Protein AF-A0AAU7JS34-F1 (afdb_monomer_lite)

Foldseek 3Di:
DDPPPPPPDDLVCLVVLLVVLVVVLCCLVVVVDDPVVQVVLLVVCVVVVLDDPPDDSHSNVSSVSSVLVSQVSCVVVVVDPDRPNDDDD

Sequence (89 aa):
MSDSTVNPVKAGDVPILLAVLGRVEGEIRGGAHDAQAVRSLGERCLAAGLVADDVPLTSEGVADVLEGIGQRLRYALGEYGQDPTQPPQ

Secondary structure (DSSP, 8-state):
-------SS-GGGHHHHHHHHHHHHHHHHTT-S-HHHHHHHHHHHHHTTSS-TTS---HHHHHHHHHHHHHHHHHHTTSSSS-TTSPP-

Radius of gyration: 14.98 Å; chains: 1; bounding box: 33×36×37 Å

Organism: NCBI:txid3149228

pLDDT: mean 84.44, std 14.62, range [38.25, 97.44]

Structure (mmCIF, N/CA/C/O backbone):
data_AF-A0AAU7JS34-F1
#
_entry.id   AF-A0AAU7JS34-F1
#
loop_
_atom_site.group_PDB
_atom_site.id
_atom_site.type_symbol
_atom_site.label_atom_id
_atom_site.label_alt_id
_atom_site.label_comp_id
_atom_site.label_asym_id
_atom_site.label_entity_id
_atom_site.label_seq_id
_atom_site.pdbx_PDB_ins_code
_atom_site.Cartn_x
_atom_site.Cartn_y
_atom_site.Cartn_z
_atom_site.occupancy
_atom_site.B_iso_or_equiv
_atom_site.auth_seq_id
_atom_site.auth_comp_id
_atom_site.auth_asym_id
_atom_site.auth_atom_id
_atom_site.pdbx_PDB_model_num
ATOM 1 N N . MET A 1 1 ? -16.814 27.495 18.052 1.00 38.25 1 MET A N 1
ATOM 2 C CA . MET A 1 1 ? -16.885 26.027 18.180 1.00 38.25 1 MET A CA 1
ATOM 3 C C . MET A 1 1 ? -16.887 25.502 16.762 1.00 38.25 1 MET A C 1
ATOM 5 O O . MET A 1 1 ? -17.872 25.711 16.073 1.00 38.25 1 MET A O 1
ATOM 9 N N . SER A 1 2 ? -15.747 25.017 16.272 1.00 41.06 2 SER A N 1
ATOM 10 C CA . SER A 1 2 ? -15.650 24.534 14.894 1.00 41.06 2 SER A CA 1
ATOM 11 C C . SER A 1 2 ? -16.405 23.216 14.799 1.00 41.06 2 SER A C 1
ATOM 13 O O . SER A 1 2 ? -16.095 22.292 15.549 1.00 41.06 2 SER A O 1
ATOM 15 N N . ASP A 1 3 ? -17.413 23.176 13.929 1.00 44.12 3 ASP A N 1
ATOM 16 C CA . ASP A 1 3 ? -18.103 21.959 13.513 1.00 44.12 3 ASP A CA 1
ATOM 17 C C . ASP A 1 3 ? -17.042 20.903 13.184 1.00 44.12 3 ASP A C 1
ATOM 19 O O . ASP A 1 3 ? -16.266 21.065 12.239 1.00 44.12 3 ASP A O 1
ATOM 23 N N . SER A 1 4 ? -16.952 19.850 14.001 1.00 51.56 4 SER A N 1
ATOM 24 C CA . SER A 1 4 ? -16.246 18.642 13.590 1.00 51.56 4 SER A CA 1
ATOM 25 C C . SER A 1 4 ? -17.058 18.074 12.444 1.00 51.56 4 SER A C 1
ATOM 27 O O . SER A 1 4 ? -18.090 17.443 12.665 1.00 51.56 4 SER A O 1
ATOM 29 N N . THR A 1 5 ? -16.621 18.342 11.218 1.00 49.50 5 THR A N 1
ATOM 30 C CA . THR A 1 5 ? -17.040 17.595 10.042 1.00 49.50 5 THR A CA 1
ATOM 31 C C . THR A 1 5 ? -16.847 16.121 10.369 1.00 49.50 5 THR A C 1
ATOM 33 O O . THR A 1 5 ? -15.723 15.627 10.441 1.00 49.50 5 THR A O 1
ATOM 36 N N . VAL A 1 6 ? -17.957 15.443 10.673 1.00 54.44 6 VAL A N 1
ATOM 37 C CA . VAL A 1 6 ? -17.987 14.008 10.945 1.00 54.44 6 VAL A CA 1
ATOM 38 C C . VAL A 1 6 ? -17.234 13.344 9.804 1.00 54.44 6 VAL A C 1
ATOM 40 O O . VAL A 1 6 ? -17.593 13.542 8.643 1.00 54.44 6 VAL A O 1
ATOM 43 N N . ASN A 1 7 ? -16.153 12.635 10.132 1.00 50.91 7 ASN A N 1
ATOM 44 C CA . ASN A 1 7 ? -15.356 11.930 9.141 1.00 50.91 7 ASN A CA 1
ATOM 45 C C . ASN A 1 7 ? -16.316 11.068 8.295 1.00 50.91 7 ASN A C 1
ATOM 47 O O . ASN A 1 7 ? -17.006 10.220 8.865 1.00 50.91 7 ASN A O 1
ATOM 51 N N . PRO A 1 8 ? -16.433 11.311 6.975 1.00 56.09 8 PRO A N 1
ATOM 52 C CA . PRO A 1 8 ? -17.427 10.635 6.145 1.00 56.09 8 PRO A CA 1
ATOM 53 C C . PRO A 1 8 ? -17.115 9.145 5.961 1.00 56.09 8 PRO A C 1
ATOM 55 O O . PRO A 1 8 ? -17.979 8.398 5.504 1.00 56.09 8 PRO A O 1
ATOM 58 N N . VAL A 1 9 ? -15.899 8.715 6.317 1.00 58.69 9 VAL A N 1
ATOM 59 C CA . VAL A 1 9 ? -15.481 7.315 6.301 1.00 58.69 9 VAL A CA 1
ATOM 60 C C . VAL A 1 9 ? -16.087 6.609 7.507 1.00 58.69 9 VAL A C 1
ATOM 62 O O . VAL A 1 9 ? -15.756 6.908 8.659 1.00 58.69 9 VAL A O 1
ATOM 65 N N . LYS A 1 10 ? -16.980 5.651 7.257 1.00 72.50 10 LYS A N 1
ATOM 66 C CA . LYS A 1 10 ? -17.525 4.813 8.324 1.00 72.50 10 LYS A CA 1
ATOM 67 C C . LYS A 1 10 ? -16.428 3.864 8.788 1.00 72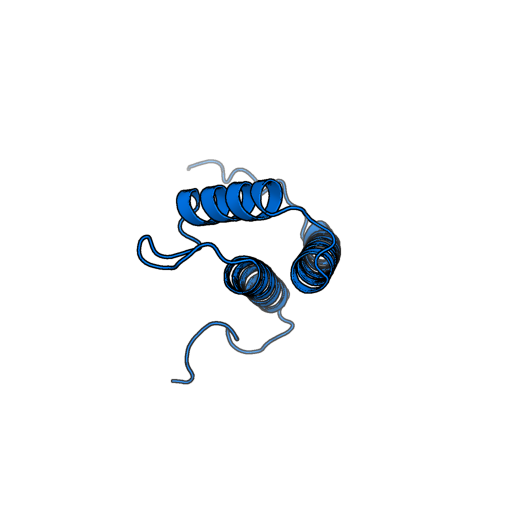.50 10 LYS A C 1
ATOM 69 O O . LYS A 1 10 ? -15.678 3.335 7.977 1.00 72.50 10 LYS A O 1
ATOM 74 N N . ALA A 1 11 ? -16.384 3.554 10.084 1.00 73.25 11 ALA A N 1
ATOM 75 C CA . ALA A 1 11 ? -15.449 2.552 10.609 1.00 73.25 11 ALA A CA 1
ATOM 76 C C . ALA A 1 11 ? -15.559 1.195 9.872 1.00 73.25 11 ALA A C 1
ATOM 78 O O . ALA A 1 11 ? -14.567 0.495 9.703 1.00 73.25 11 ALA A O 1
ATOM 79 N N . GLY A 1 12 ? -16.753 0.863 9.363 1.00 80.88 12 GLY A N 1
ATOM 80 C CA . GLY A 1 12 ? -16.997 -0.325 8.538 1.00 80.88 12 GLY A CA 1
ATOM 81 C C . GLY A 1 12 ? -16.397 -0.292 7.124 1.00 80.88 12 GLY A C 1
ATOM 82 O O . GLY A 1 12 ? -16.340 -1.339 6.487 1.00 80.88 12 GLY A O 1
ATOM 83 N N . ASP A 1 13 ? -15.922 0.856 6.637 1.00 85.62 13 ASP A N 1
ATOM 84 C CA . ASP A 1 13 ? -15.250 0.964 5.335 1.00 85.62 13 ASP A CA 1
ATOM 85 C C . ASP A 1 13 ? -13.780 0.519 5.426 1.00 85.62 13 ASP A C 1
ATOM 87 O O . ASP A 1 13 ? -13.183 0.118 4.427 1.00 85.62 13 ASP A O 1
ATOM 91 N N . VAL A 1 14 ? -13.187 0.532 6.627 1.00 87.88 14 VAL A N 1
ATOM 92 C CA . VAL A 1 14 ? -11.768 0.201 6.834 1.00 87.88 14 VAL A CA 1
ATOM 93 C C . VAL A 1 14 ? -11.434 -1.247 6.442 1.00 87.88 14 VAL A C 1
ATOM 95 O O . VAL A 1 14 ? -10.465 -1.429 5.708 1.00 87.88 14 VAL A O 1
ATOM 98 N N . PRO A 1 15 ? -12.220 -2.283 6.807 1.00 89.62 15 PRO A N 1
ATOM 99 C CA . PRO A 1 15 ? -11.976 -3.647 6.330 1.00 89.62 15 PRO A CA 1
ATOM 100 C C . PRO A 1 15 ? -12.026 -3.784 4.802 1.00 89.62 15 PRO A C 1
ATOM 102 O O . PRO A 1 15 ? -11.255 -4.547 4.221 1.00 89.62 15 PRO A O 1
ATOM 105 N N . ILE A 1 16 ? -12.903 -3.025 4.136 1.00 92.06 16 ILE A N 1
ATOM 106 C CA . ILE A 1 16 ? -12.996 -3.015 2.669 1.00 92.06 16 ILE A CA 1
ATOM 107 C C . ILE A 1 16 ? -11.732 -2.384 2.082 1.00 92.06 16 ILE A C 1
ATOM 109 O O . ILE A 1 16 ? -11.134 -2.947 1.167 1.00 92.06 16 ILE A O 1
ATOM 113 N N . LEU A 1 17 ? -11.288 -1.253 2.635 1.00 91.19 17 LEU A N 1
ATOM 114 C CA . LEU A 1 17 ? -10.044 -0.604 2.225 1.00 91.19 17 LEU A CA 1
ATOM 115 C C . LEU A 1 17 ? -8.831 -1.517 2.433 1.00 91.19 17 LEU A C 1
ATOM 117 O O . LEU A 1 17 ? -7.992 -1.603 1.542 1.00 91.19 17 LEU A O 1
ATOM 121 N N . LEU A 1 18 ? -8.764 -2.255 3.544 1.00 93.06 18 LEU A N 1
ATOM 122 C CA . LEU A 1 18 ? -7.720 -3.255 3.789 1.00 93.06 18 LEU A CA 1
ATOM 123 C C . LEU A 1 18 ? -7.704 -4.353 2.718 1.00 93.06 18 LEU A C 1
ATOM 125 O O . LEU A 1 18 ? -6.636 -4.710 2.224 1.00 93.06 18 LEU A O 1
ATOM 129 N N . ALA A 1 19 ? -8.875 -4.863 2.326 1.00 94.94 19 ALA A N 1
ATOM 130 C CA . ALA A 1 19 ? -8.981 -5.867 1.269 1.00 94.94 19 ALA A CA 1
ATOM 131 C C . ALA A 1 19 ? -8.558 -5.316 -0.104 1.00 94.94 19 ALA A C 1
ATOM 133 O O . ALA A 1 19 ? -7.860 -5.998 -0.856 1.00 94.94 19 ALA A O 1
ATOM 134 N N . VAL A 1 20 ? -8.946 -4.075 -0.424 1.00 95.50 20 VAL A N 1
ATOM 135 C CA . VAL A 1 20 ? -8.542 -3.396 -1.666 1.00 95.50 20 VAL A CA 1
ATOM 136 C C . VAL A 1 20 ? -7.030 -3.177 -1.695 1.00 95.50 20 VAL A C 1
ATOM 138 O O . VAL A 1 20 ? -6.395 -3.526 -2.687 1.00 95.50 20 VAL A O 1
ATOM 141 N N . LEU A 1 21 ? -6.449 -2.660 -0.610 1.00 95.00 21 LEU A N 1
ATOM 142 C CA . LEU A 1 21 ? -5.006 -2.437 -0.494 1.00 95.00 21 LEU A CA 1
ATOM 143 C C . LEU A 1 21 ? -4.229 -3.740 -0.676 1.00 95.00 21 LEU A C 1
ATOM 145 O O . LEU A 1 21 ? -3.357 -3.793 -1.535 1.00 95.00 21 LEU A O 1
ATOM 149 N N . GLY A 1 22 ? -4.598 -4.802 0.049 1.00 95.31 22 GLY A N 1
ATOM 150 C CA . GLY A 1 22 ? -3.918 -6.095 -0.059 1.00 95.31 22 GLY A CA 1
ATOM 151 C C . GLY A 1 22 ? -4.029 -6.718 -1.453 1.00 95.31 22 GLY A C 1
ATOM 152 O O . GLY A 1 22 ? -3.086 -7.345 -1.934 1.00 95.31 22 GLY A O 1
ATOM 153 N N . ARG A 1 23 ? -5.155 -6.514 -2.153 1.00 9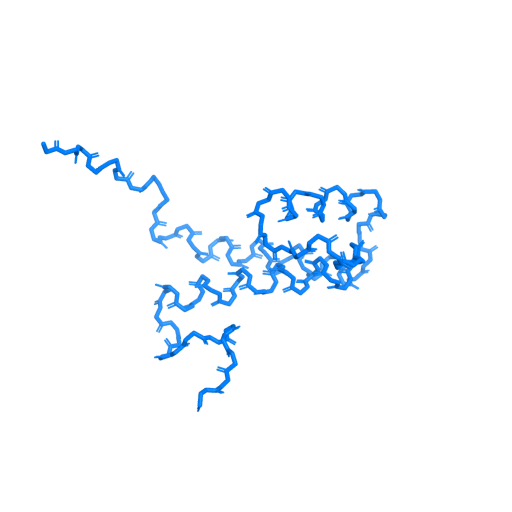7.00 23 ARG A N 1
ATOM 154 C CA . ARG A 1 23 ? -5.284 -6.969 -3.541 1.00 97.00 23 ARG A CA 1
ATOM 155 C C . ARG A 1 23 ? -4.361 -6.199 -4.484 1.00 97.00 23 ARG A C 1
ATOM 157 O O . ARG A 1 23 ? -3.665 -6.833 -5.271 1.00 97.00 23 ARG A O 1
ATOM 164 N N . VAL A 1 24 ? -4.359 -4.868 -4.418 1.00 95.50 24 VAL A N 1
ATOM 165 C CA . VAL A 1 24 ? -3.517 -4.034 -5.291 1.00 95.50 24 VAL A CA 1
ATOM 166 C C . VAL A 1 24 ? -2.036 -4.280 -5.003 1.00 95.50 24 VAL A C 1
ATOM 168 O O . VAL A 1 24 ? -1.253 -4.422 -5.935 1.00 95.50 24 VAL A O 1
ATOM 171 N N . GLU A 1 25 ? -1.659 -4.413 -3.731 1.00 96.38 25 GLU A N 1
ATOM 172 C CA . GLU A 1 25 ? -0.310 -4.806 -3.320 1.00 96.38 25 GLU A CA 1
ATOM 173 C C . GLU A 1 25 ? 0.100 -6.139 -3.968 1.00 96.38 25 GLU A C 1
ATOM 175 O O . GLU A 1 25 ? 1.130 -6.210 -4.642 1.00 96.38 25 GLU A O 1
ATOM 180 N N . GLY A 1 26 ? -0.733 -7.178 -3.839 1.00 94.75 26 GLY A N 1
ATOM 181 C CA . GLY A 1 26 ? -0.470 -8.486 -4.439 1.00 94.75 26 GLY A CA 1
ATOM 182 C C . GLY A 1 26 ? -0.373 -8.443 -5.967 1.00 94.75 26 GLY A C 1
ATOM 183 O O . GLY A 1 26 ? 0.479 -9.110 -6.551 1.00 94.75 26 GLY A O 1
ATOM 184 N N . GLU A 1 27 ? -1.200 -7.632 -6.626 1.00 97.44 27 GLU A N 1
ATOM 185 C CA . GLU A 1 27 ? -1.137 -7.415 -8.074 1.00 97.44 27 GLU A CA 1
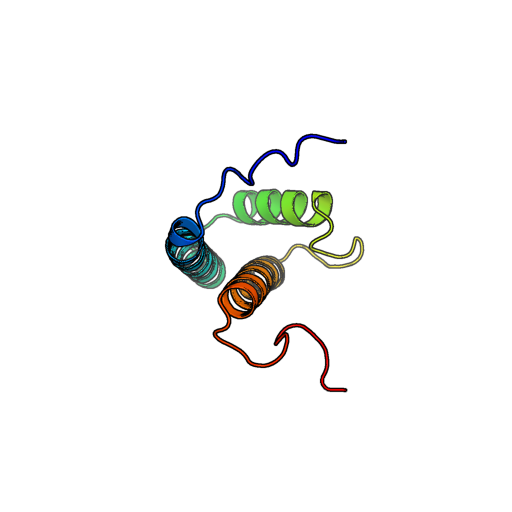ATOM 186 C C . GLU A 1 27 ? 0.159 -6.707 -8.503 1.00 97.44 27 GLU A C 1
ATOM 188 O O . GLU A 1 27 ? 0.760 -7.099 -9.503 1.00 97.44 27 GLU A O 1
ATOM 193 N N . ILE A 1 28 ? 0.621 -5.701 -7.753 1.00 95.81 28 ILE A N 1
ATOM 194 C CA . ILE A 1 28 ? 1.883 -4.996 -8.028 1.00 95.81 28 ILE A CA 1
ATOM 195 C C . ILE A 1 28 ? 3.073 -5.938 -7.835 1.00 95.81 28 ILE A C 1
ATOM 197 O O . ILE A 1 28 ? 3.905 -6.054 -8.737 1.00 95.81 28 ILE A O 1
ATOM 201 N N . ARG A 1 29 ? 3.133 -6.660 -6.705 1.00 95.12 29 ARG A N 1
ATOM 202 C CA . ARG A 1 29 ? 4.187 -7.658 -6.447 1.00 95.12 29 ARG A CA 1
ATOM 203 C C . ARG A 1 29 ? 4.169 -8.781 -7.492 1.00 95.12 29 ARG A C 1
ATOM 205 O O . ARG A 1 29 ? 5.220 -9.273 -7.888 1.00 95.12 29 ARG A O 1
ATOM 212 N N . GLY A 1 30 ? 2.982 -9.160 -7.965 1.00 95.44 30 GLY A N 1
ATOM 213 C CA . GLY A 1 30 ? 2.780 -10.170 -9.006 1.00 95.44 30 GLY A CA 1
ATOM 214 C C . GLY A 1 30 ? 3.020 -9.687 -10.441 1.00 95.44 30 GLY A C 1
ATOM 215 O O . GLY A 1 30 ? 2.906 -10.492 -11.363 1.00 95.44 30 GLY A O 1
ATOM 216 N N . GLY A 1 31 ? 3.328 -8.402 -10.654 1.00 95.00 31 GLY A N 1
ATOM 217 C CA . GLY A 1 31 ? 3.582 -7.843 -11.985 1.00 95.00 31 GLY A CA 1
ATOM 218 C C . GLY A 1 31 ? 2.340 -7.729 -12.876 1.00 95.00 31 GLY A C 1
ATOM 219 O O . GLY A 1 31 ? 2.465 -7.702 -14.097 1.00 95.00 31 GLY A O 1
ATOM 220 N N . ALA A 1 32 ? 1.139 -7.678 -12.291 1.00 95.44 32 ALA A N 1
ATOM 221 C CA . ALA A 1 32 ? -0.115 -7.539 -13.036 1.00 95.44 32 ALA A CA 1
ATOM 222 C C . ALA A 1 32 ? -0.344 -6.114 -13.577 1.00 95.44 32 ALA A C 1
ATOM 224 O O . ALA A 1 32 ? -1.196 -5.915 -14.443 1.00 95.44 32 ALA A O 1
ATOM 225 N N . HIS A 1 33 ? 0.414 -5.137 -13.074 1.00 92.12 33 HIS A N 1
ATOM 226 C CA . HIS A 1 33 ? 0.373 -3.739 -13.496 1.00 92.12 33 HIS A CA 1
ATOM 227 C C . HIS A 1 33 ? 1.608 -3.386 -14.320 1.00 92.12 33 HIS A C 1
ATOM 229 O O . HIS A 1 33 ? 2.717 -3.832 -14.022 1.00 92.12 33 HIS A O 1
ATOM 235 N N . ASP A 1 34 ? 1.424 -2.553 -15.342 1.00 93.69 34 ASP A N 1
ATOM 236 C CA . ASP A 1 34 ? 2.546 -2.029 -16.114 1.00 93.69 34 ASP A CA 1
ATOM 237 C C . ASP A 1 34 ? 3.366 -0.996 -15.314 1.00 93.69 34 ASP A C 1
ATOM 239 O O . ASP A 1 34 ? 2.930 -0.437 -14.301 1.00 93.69 34 ASP A O 1
ATOM 243 N N . ALA A 1 35 ? 4.587 -0.728 -15.783 1.00 91.88 35 ALA A N 1
ATOM 244 C CA . ALA A 1 35 ? 5.510 0.178 -15.104 1.00 91.88 35 ALA A CA 1
ATOM 245 C C . ALA A 1 35 ? 4.987 1.625 -15.009 1.00 91.88 35 ALA A C 1
ATOM 247 O O . ALA A 1 35 ? 5.331 2.341 -14.068 1.00 91.88 35 ALA A O 1
ATOM 248 N N . GLN A 1 36 ? 4.156 2.070 -15.957 1.00 94.00 36 GLN A N 1
ATOM 249 C CA . GLN A 1 36 ? 3.593 3.419 -15.944 1.00 94.00 36 GLN A CA 1
ATOM 250 C C . GLN A 1 36 ? 2.518 3.554 -14.860 1.00 94.00 36 GLN A C 1
ATOM 252 O O . GLN A 1 36 ? 2.493 4.564 -14.153 1.00 94.00 36 GLN A O 1
ATOM 257 N N . ALA A 1 37 ? 1.664 2.545 -14.697 1.00 94.06 37 ALA A N 1
ATOM 258 C CA . ALA A 1 37 ? 0.653 2.488 -13.649 1.00 94.06 37 ALA A CA 1
ATOM 259 C C . ALA A 1 37 ? 1.299 2.495 -12.255 1.00 94.06 37 ALA A C 1
ATOM 261 O O . ALA A 1 37 ? 0.927 3.313 -11.410 1.00 94.06 37 ALA A O 1
ATOM 262 N N . VAL A 1 38 ? 2.324 1.661 -12.045 1.00 95.06 38 VAL A N 1
ATOM 263 C CA . VAL A 1 38 ? 3.088 1.619 -10.787 1.00 95.06 38 VAL A CA 1
ATOM 264 C C . VAL A 1 38 ? 3.750 2.967 -10.500 1.00 95.06 38 VAL A C 1
ATOM 266 O O . VAL A 1 38 ? 3.614 3.497 -9.397 1.00 95.06 38 VAL A O 1
ATOM 269 N N . ARG A 1 39 ? 4.408 3.571 -11.499 1.00 93.75 39 ARG A N 1
ATOM 270 C CA . ARG A 1 39 ? 5.040 4.889 -11.348 1.00 93.75 39 ARG A CA 1
ATOM 271 C C . ARG A 1 39 ? 4.023 5.973 -10.999 1.00 93.75 39 ARG A C 1
ATOM 273 O O . ARG A 1 39 ? 4.271 6.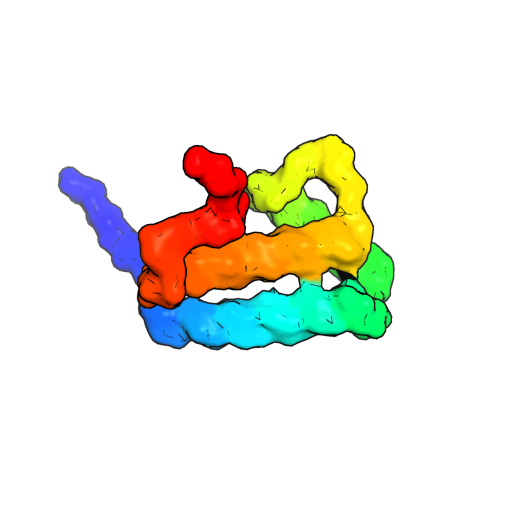755 -10.088 1.00 93.75 39 ARG A O 1
ATOM 280 N N . SER A 1 40 ? 2.871 6.000 -11.672 1.00 95.12 40 SER A N 1
ATOM 281 C CA . SER A 1 40 ? 1.816 6.980 -11.393 1.00 95.12 40 SER A CA 1
ATOM 282 C C . SER A 1 40 ? 1.253 6.842 -9.977 1.00 95.12 40 SER A C 1
ATOM 284 O O . SER A 1 40 ? 0.977 7.849 -9.323 1.00 95.12 40 SER A O 1
ATOM 286 N N . LEU A 1 41 ? 1.104 5.612 -9.476 1.00 94.50 41 LEU A N 1
ATOM 287 C CA . LEU A 1 41 ? 0.716 5.379 -8.087 1.00 94.50 41 LEU A CA 1
ATOM 288 C C . LEU A 1 41 ? 1.805 5.855 -7.116 1.00 94.50 41 LEU A C 1
ATOM 290 O O . LEU A 1 41 ? 1.492 6.576 -6.171 1.00 94.50 41 LEU A O 1
ATOM 294 N N . GLY A 1 42 ? 3.072 5.534 -7.388 1.00 94.31 42 GLY A N 1
ATOM 295 C CA . GLY A 1 42 ? 4.209 5.999 -6.594 1.00 94.31 42 GLY A CA 1
ATOM 296 C C . GLY A 1 42 ? 4.295 7.526 -6.501 1.00 94.31 42 GLY A C 1
ATOM 297 O O . GLY A 1 42 ? 4.457 8.065 -5.411 1.00 94.31 42 GLY A O 1
ATOM 298 N N . GLU A 1 43 ? 4.088 8.239 -7.611 1.00 94.81 43 GLU A N 1
ATOM 299 C CA . GLU A 1 43 ? 4.063 9.710 -7.640 1.00 94.81 43 GLU A CA 1
ATOM 300 C C . GLU A 1 43 ? 2.928 10.286 -6.776 1.00 94.81 43 GLU A C 1
ATOM 302 O O . GLU A 1 43 ? 3.097 11.317 -6.125 1.00 94.81 43 GLU A O 1
ATOM 307 N N . ARG A 1 44 ? 1.774 9.610 -6.712 1.00 94.56 44 ARG A N 1
ATOM 308 C CA . ARG A 1 44 ? 0.671 10.007 -5.821 1.00 94.56 44 ARG A CA 1
ATOM 309 C C . ARG A 1 44 ? 0.994 9.739 -4.356 1.00 94.56 44 ARG A C 1
ATOM 311 O O . ARG A 1 44 ? 0.671 10.571 -3.513 1.00 94.56 44 ARG A O 1
ATOM 318 N N . CYS A 1 45 ? 1.624 8.606 -4.049 1.00 92.56 45 CYS A N 1
ATOM 319 C CA . CYS A 1 45 ? 2.102 8.307 -2.700 1.00 92.56 45 CYS A CA 1
ATOM 320 C C . CYS A 1 45 ? 3.129 9.349 -2.236 1.00 92.56 45 CYS A C 1
ATOM 322 O O . CYS A 1 45 ? 3.044 9.821 -1.103 1.00 92.56 45 CYS A O 1
ATOM 324 N N . LEU A 1 46 ? 4.029 9.765 -3.129 1.00 92.81 46 LEU A N 1
ATOM 325 C CA . LEU A 1 46 ? 4.990 10.834 -2.884 1.00 92.81 46 LEU A CA 1
ATOM 326 C C . LEU A 1 46 ? 4.299 12.176 -2.613 1.00 92.81 46 LEU A C 1
ATOM 328 O O . LEU A 1 46 ? 4.538 12.800 -1.585 1.00 92.81 46 LEU A O 1
ATOM 332 N N . ALA A 1 47 ? 3.369 12.586 -3.480 1.00 92.31 47 ALA A N 1
ATOM 333 C CA . ALA A 1 47 ? 2.607 13.825 -3.306 1.00 92.31 47 ALA A CA 1
ATOM 334 C C . ALA A 1 47 ? 1.779 13.854 -2.005 1.00 92.31 47 ALA A C 1
ATOM 336 O O . ALA A 1 47 ? 1.489 14.925 -1.477 1.00 92.31 47 ALA A O 1
ATOM 337 N N . ALA A 1 48 ? 1.402 12.683 -1.485 1.00 89.75 48 ALA A N 1
ATOM 338 C CA . ALA A 1 48 ? 0.712 12.528 -0.209 1.00 89.75 48 ALA A CA 1
ATOM 339 C C . ALA A 1 48 ? 1.659 12.458 1.009 1.00 89.75 48 ALA A C 1
ATOM 341 O O . ALA A 1 48 ? 1.178 12.307 2.131 1.00 89.75 48 ALA A O 1
ATOM 342 N N . GLY A 1 49 ? 2.980 12.539 0.812 1.00 89.06 49 GLY A N 1
ATOM 343 C CA . GLY A 1 49 ? 3.981 12.439 1.879 1.00 89.06 49 GLY A CA 1
ATOM 344 C C . GLY A 1 49 ? 4.104 11.039 2.488 1.00 89.06 49 GLY A C 1
ATOM 345 O O . GLY A 1 49 ? 4.539 10.901 3.628 1.00 89.06 49 GLY A O 1
ATOM 346 N N . LEU A 1 50 ? 3.684 9.998 1.761 1.00 87.69 50 LEU A N 1
ATOM 347 C CA . LEU A 1 50 ? 3.764 8.599 2.207 1.00 87.69 50 LEU A CA 1
ATOM 348 C C . LEU A 1 50 ? 5.102 7.938 1.852 1.00 87.69 50 LEU A C 1
ATOM 350 O O . LEU A 1 50 ? 5.390 6.843 2.328 1.00 87.69 50 LEU A O 1
ATOM 354 N N . VAL A 1 51 ? 5.888 8.596 1.003 1.00 84.94 51 VAL A N 1
ATOM 355 C CA . VAL A 1 51 ? 7.213 8.188 0.530 1.00 84.94 51 VAL A CA 1
ATOM 356 C C . VAL A 1 51 ? 8.124 9.404 0.655 1.00 84.94 51 VAL A C 1
ATOM 358 O O . VAL A 1 51 ? 7.655 10.524 0.460 1.00 84.94 51 VAL A O 1
ATOM 361 N N . ALA A 1 52 ? 9.395 9.205 0.999 1.00 82.06 52 ALA A N 1
ATOM 362 C CA . ALA A 1 52 ? 10.371 10.291 1.001 1.00 82.06 52 ALA A CA 1
ATOM 363 C C . ALA A 1 52 ? 10.835 10.619 -0.432 1.00 82.06 52 ALA A C 1
ATOM 365 O O . ALA A 1 52 ? 10.901 9.735 -1.285 1.00 82.06 52 ALA A O 1
ATOM 366 N N . ASP A 1 53 ? 11.171 11.887 -0.687 1.00 81.81 53 ASP A N 1
ATOM 367 C CA . ASP A 1 53 ? 11.556 12.400 -2.016 1.00 81.81 53 ASP A CA 1
ATOM 368 C C . ASP A 1 53 ? 12.788 11.715 -2.630 1.00 81.81 53 ASP A C 1
ATOM 370 O O . ASP A 1 53 ? 12.993 11.775 -3.842 1.00 81.81 53 ASP A O 1
ATOM 374 N N . ASP A 1 54 ? 13.610 11.059 -1.813 1.00 82.62 54 ASP A N 1
ATOM 375 C CA . ASP A 1 54 ? 14.827 10.362 -2.220 1.00 82.62 54 ASP A CA 1
ATOM 376 C C . ASP A 1 54 ? 14.630 8.860 -2.481 1.00 82.62 54 ASP A C 1
ATOM 378 O O . ASP A 1 54 ? 15.555 8.194 -2.954 1.00 82.62 54 ASP A O 1
ATOM 382 N N . VAL A 1 55 ? 13.437 8.317 -2.219 1.00 79.31 55 VAL A N 1
ATOM 383 C CA . VAL A 1 55 ? 13.155 6.889 -2.394 1.00 79.31 55 VAL A CA 1
ATOM 384 C C . VAL A 1 55 ? 12.774 6.595 -3.851 1.00 79.31 55 VAL A C 1
ATOM 386 O O . VAL A 1 55 ? 11.808 7.160 -4.373 1.00 79.31 55 VAL A O 1
ATOM 389 N N . PRO A 1 56 ? 13.479 5.671 -4.534 1.00 83.19 56 PRO A N 1
ATOM 390 C CA . PRO A 1 56 ? 13.111 5.251 -5.881 1.00 83.19 56 PRO A CA 1
ATOM 391 C C . PRO A 1 56 ? 11.709 4.624 -5.932 1.00 83.19 56 PRO A C 1
ATOM 393 O O . PRO A 1 56 ? 11.395 3.709 -5.173 1.00 83.19 56 PRO A O 1
ATOM 396 N N . LEU A 1 57 ? 10.885 5.060 -6.889 1.00 88.00 57 LEU A N 1
ATOM 397 C CA . LEU A 1 57 ? 9.529 4.537 -7.106 1.00 88.00 57 LEU A CA 1
ATOM 398 C C . LEU A 1 57 ? 9.553 3.201 -7.871 1.00 88.00 57 LEU A C 1
ATOM 400 O O . LEU A 1 57 ? 9.220 3.136 -9.056 1.00 88.00 57 LEU A O 1
ATOM 404 N N . THR A 1 58 ? 9.987 2.136 -7.199 1.00 92.06 58 THR A N 1
ATOM 405 C CA . THR A 1 58 ? 9.969 0.759 -7.720 1.00 92.06 58 THR A CA 1
ATOM 406 C C . THR A 1 58 ? 8.650 0.059 -7.389 1.00 92.06 58 THR A C 1
ATOM 408 O O . THR A 1 58 ? 7.939 0.466 -6.474 1.00 92.06 58 THR A O 1
ATOM 411 N N . SER A 1 59 ? 8.318 -1.028 -8.097 1.00 93.00 59 SER A N 1
ATOM 412 C CA . SER A 1 59 ? 7.139 -1.848 -7.763 1.00 93.00 59 SER A CA 1
ATOM 413 C C . SER A 1 59 ? 7.173 -2.362 -6.326 1.00 93.00 59 SER A C 1
ATOM 415 O O . SER A 1 59 ? 6.149 -2.354 -5.654 1.00 93.00 59 SER A O 1
ATOM 417 N N . GLU A 1 60 ? 8.350 -2.768 -5.848 1.00 92.69 60 GLU A N 1
ATOM 418 C CA . GLU A 1 60 ? 8.549 -3.221 -4.470 1.00 92.69 60 GLU A CA 1
ATOM 419 C C . GLU A 1 60 ? 8.322 -2.080 -3.473 1.00 92.69 60 GLU A C 1
ATOM 421 O O . GLU A 1 60 ? 7.486 -2.214 -2.588 1.00 92.69 60 GLU A O 1
ATOM 426 N N . GLY A 1 61 ? 8.938 -0.914 -3.695 1.00 91.88 61 GLY A N 1
ATOM 427 C CA . GLY A 1 61 ? 8.753 0.240 -2.815 1.00 91.88 61 GLY A CA 1
ATOM 428 C C . GLY A 1 61 ? 7.305 0.738 -2.779 1.00 91.88 61 GLY A C 1
ATOM 429 O O . GLY A 1 61 ? 6.791 1.076 -1.717 1.00 91.88 61 GLY A O 1
ATOM 430 N N . VAL A 1 62 ? 6.603 0.740 -3.918 1.00 93.69 62 VAL A N 1
ATOM 431 C CA . VAL A 1 62 ? 5.175 1.095 -3.956 1.00 93.69 62 VAL A CA 1
ATOM 432 C C . VAL A 1 62 ? 4.331 0.054 -3.215 1.00 93.69 62 VAL A C 1
ATOM 434 O O . VAL A 1 62 ? 3.421 0.438 -2.482 1.00 93.69 62 VAL A O 1
ATOM 437 N N . ALA A 1 63 ? 4.625 -1.242 -3.356 1.00 94.69 63 ALA A N 1
ATOM 438 C CA . ALA A 1 63 ? 3.928 -2.292 -2.615 1.00 94.69 63 ALA A CA 1
ATOM 439 C C . ALA A 1 63 ? 4.129 -2.152 -1.095 1.00 94.69 63 ALA A C 1
ATOM 441 O O . ALA A 1 63 ? 3.150 -2.197 -0.352 1.00 94.69 63 ALA A O 1
ATOM 442 N N . ASP A 1 64 ? 5.353 -1.883 -0.640 1.00 92.94 64 ASP A N 1
ATOM 443 C CA . ASP A 1 64 ? 5.663 -1.698 0.783 1.00 92.94 64 ASP A CA 1
ATOM 444 C C . ASP A 1 64 ? 4.927 -0.487 1.383 1.00 92.94 64 ASP A C 1
ATOM 446 O O . ASP A 1 64 ? 4.486 -0.503 2.534 1.00 92.94 64 ASP A O 1
ATOM 450 N N . VAL A 1 65 ? 4.711 0.565 0.589 1.00 93.12 65 VAL A N 1
ATOM 451 C CA . VAL A 1 65 ? 3.900 1.717 1.006 1.00 93.12 65 VAL A CA 1
ATOM 452 C C . VAL A 1 65 ? 2.441 1.321 1.210 1.00 93.12 65 VAL A C 1
ATOM 454 O O . VAL A 1 65 ? 1.837 1.727 2.207 1.00 93.12 65 VAL A O 1
ATOM 457 N N . LEU A 1 66 ? 1.864 0.532 0.296 1.00 94.00 66 LEU A N 1
ATOM 458 C CA . LEU A 1 66 ? 0.489 0.039 0.433 1.00 94.00 66 LEU A CA 1
ATOM 459 C C . LEU A 1 66 ? 0.340 -0.863 1.658 1.00 94.00 66 LEU A C 1
ATOM 461 O O . LEU A 1 66 ? -0.618 -0.700 2.420 1.00 94.00 66 LEU A O 1
ATOM 465 N N . GLU A 1 67 ? 1.312 -1.747 1.884 1.00 94.00 67 GLU A N 1
ATOM 466 C CA . GLU A 1 67 ? 1.382 -2.579 3.081 1.00 94.00 67 GLU A CA 1
ATOM 467 C C . GLU A 1 67 ? 1.415 -1.706 4.343 1.00 94.00 6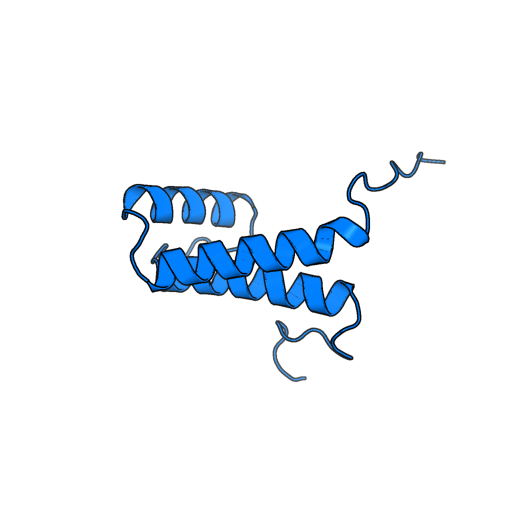7 GLU A C 1
ATOM 469 O O . GLU A 1 67 ? 0.592 -1.883 5.243 1.00 94.00 67 GLU A O 1
ATOM 474 N N . GLY A 1 68 ? 2.284 -0.691 4.386 1.00 92.19 68 GLY A N 1
ATOM 475 C CA . GLY A 1 68 ? 2.387 0.240 5.510 1.00 92.19 68 GLY A CA 1
ATOM 476 C C . GLY A 1 68 ? 1.089 1.007 5.794 1.00 92.19 68 GLY A C 1
ATOM 477 O O . GLY A 1 68 ? 0.728 1.208 6.957 1.00 92.19 68 GLY A O 1
ATOM 478 N N . ILE A 1 69 ? 0.337 1.404 4.760 1.00 91.88 69 ILE A N 1
ATOM 479 C CA . ILE A 1 69 ? -1.009 1.979 4.936 1.00 91.88 69 ILE A CA 1
ATOM 480 C C . ILE A 1 69 ? -1.941 0.944 5.574 1.00 91.88 69 ILE A C 1
ATOM 482 O O . ILE A 1 69 ? -2.642 1.267 6.536 1.00 91.88 69 ILE A O 1
ATOM 486 N N . GLY A 1 70 ? -1.935 -0.293 5.073 1.00 92.31 70 GLY A N 1
ATOM 487 C CA . GLY A 1 70 ? -2.743 -1.379 5.620 1.00 92.31 70 GLY A CA 1
ATOM 488 C C . GLY A 1 70 ? -2.447 -1.642 7.097 1.00 92.31 70 GLY A C 1
ATOM 489 O O . GLY A 1 70 ? -3.366 -1.752 7.907 1.00 92.31 70 GLY A O 1
ATOM 490 N N . GLN A 1 71 ? -1.173 -1.647 7.479 1.00 90.50 71 GLN A N 1
ATOM 491 C CA . GLN A 1 71 ? -0.749 -1.828 8.865 1.00 90.50 71 GLN A CA 1
ATOM 492 C C . GLN A 1 71 ? -1.257 -0.708 9.790 1.00 90.50 71 GLN A C 1
ATOM 494 O O . GLN A 1 71 ? -1.809 -0.989 10.856 1.00 90.50 71 GLN A O 1
ATOM 499 N N . ARG A 1 72 ? -1.177 0.561 9.360 1.00 88.94 72 ARG A N 1
ATOM 500 C CA . ARG A 1 72 ? -1.732 1.696 10.126 1.00 88.94 72 ARG A CA 1
ATOM 501 C C . ARG A 1 72 ? -3.251 1.623 10.273 1.00 88.94 72 ARG A C 1
ATOM 503 O O . ARG A 1 72 ? -3.780 1.974 11.325 1.00 88.94 72 ARG A O 1
ATOM 510 N N . LEU A 1 73 ? -3.960 1.152 9.247 1.00 89.94 73 LEU A N 1
ATOM 511 C CA . LEU A 1 73 ? -5.413 0.965 9.305 1.00 89.94 73 LEU A CA 1
ATOM 512 C C . LEU A 1 73 ? -5.811 -0.155 10.278 1.00 89.94 73 LEU A C 1
ATOM 514 O O . LEU A 1 73 ? -6.733 0.035 11.067 1.00 89.94 73 LEU A O 1
ATOM 518 N N . ARG A 1 74 ? -5.096 -1.287 10.282 1.00 89.00 74 ARG A N 1
ATOM 519 C CA . ARG A 1 74 ? -5.299 -2.369 11.264 1.00 89.00 74 ARG A CA 1
ATOM 520 C C . ARG A 1 74 ? -5.010 -1.913 12.694 1.00 89.00 74 ARG A C 1
ATOM 522 O O . ARG A 1 74 ? -5.786 -2.207 13.601 1.00 89.00 74 ARG A O 1
ATOM 529 N N . TYR A 1 75 ? -3.949 -1.127 12.894 1.00 85.06 75 TYR A N 1
ATOM 530 C CA . TYR A 1 75 ? -3.678 -0.497 14.188 1.00 85.06 75 TYR A CA 1
ATOM 531 C C . TYR A 1 75 ? -4.818 0.439 14.617 1.00 85.06 75 TYR A C 1
ATOM 533 O O . TYR A 1 75 ? -5.285 0.350 15.749 1.00 85.06 75 TYR A O 1
ATOM 541 N N . ALA A 1 76 ? -5.341 1.271 13.709 1.00 84.12 76 ALA A N 1
ATOM 542 C CA . ALA A 1 76 ? -6.480 2.147 13.993 1.00 84.12 76 ALA A CA 1
ATOM 543 C C . ALA A 1 76 ? -7.774 1.381 14.342 1.00 84.12 76 ALA A C 1
ATOM 545 O O . ALA A 1 76 ? -8.622 1.910 15.060 1.00 84.12 76 ALA A O 1
ATOM 546 N N . LEU A 1 77 ? -7.919 0.138 13.870 1.00 85.19 77 LEU A N 1
ATOM 547 C CA . LEU A 1 77 ? -8.998 -0.777 14.265 1.00 85.19 77 LEU A CA 1
ATOM 548 C C . LEU A 1 77 ? -8.757 -1.474 15.614 1.00 85.19 77 LEU A C 1
ATOM 550 O O . LEU A 1 77 ? -9.657 -2.144 16.118 1.00 85.19 77 LEU A O 1
ATOM 554 N N . GLY A 1 78 ? -7.573 -1.315 16.210 1.00 84.12 78 GLY A N 1
ATOM 555 C CA . GLY A 1 78 ? -7.199 -1.952 17.470 1.00 84.12 78 GLY A CA 1
ATOM 556 C C . GLY A 1 78 ? -6.745 -3.406 17.327 1.00 84.12 78 GLY A C 1
ATOM 557 O O . GLY A 1 78 ? -6.713 -4.121 18.325 1.00 84.12 78 GLY A O 1
ATOM 558 N N . GLU A 1 79 ? -6.385 -3.859 16.118 1.00 84.81 79 GLU A N 1
ATOM 559 C CA . GLU A 1 79 ? -5.841 -5.214 15.915 1.00 84.81 79 GLU A CA 1
ATOM 560 C C . GLU A 1 79 ? -4.467 -5.398 16.582 1.00 84.81 79 GLU A C 1
ATOM 562 O O . GLU A 1 79 ? -4.090 -6.516 16.937 1.00 84.81 79 GLU A O 1
ATOM 567 N N . TYR A 1 80 ? -3.732 -4.301 16.788 1.00 82.94 80 TYR A N 1
ATOM 568 C CA . TYR A 1 80 ? -2.419 -4.289 17.428 1.00 82.94 80 TYR A CA 1
ATOM 569 C C . TYR A 1 80 ? -2.424 -3.407 18.679 1.00 82.94 80 TYR A C 1
ATOM 571 O O . TYR A 1 80 ? -3.040 -2.344 18.702 1.00 82.94 80 TYR A O 1
ATOM 579 N N . GLY A 1 81 ? -1.690 -3.828 19.714 1.00 77.56 81 GLY A N 1
ATOM 580 C CA . GLY A 1 81 ? -1.508 -3.038 20.940 1.00 77.56 81 GLY A CA 1
ATOM 581 C C . GLY A 1 81 ? -0.523 -1.869 20.797 1.00 77.56 81 GLY A C 1
ATOM 582 O O . GLY A 1 81 ? -0.458 -1.021 21.683 1.00 77.56 81 GLY A O 1
ATOM 583 N N . GLN A 1 82 ? 0.248 -1.832 19.706 1.00 82.56 82 GLN A N 1
ATOM 584 C CA . GLN A 1 82 ? 1.231 -0.801 19.360 1.00 82.56 82 GLN A CA 1
ATOM 585 C C . GLN A 1 82 ? 1.263 -0.616 17.837 1.00 82.56 82 GLN A C 1
ATOM 587 O O . GLN A 1 82 ? 0.872 -1.529 17.107 1.00 82.56 82 GLN A O 1
ATOM 592 N N . ASP A 1 83 ? 1.723 0.546 17.364 1.00 80.25 83 ASP A N 1
ATOM 593 C CA . ASP A 1 83 ? 1.851 0.828 15.930 1.00 80.25 83 ASP A CA 1
ATOM 594 C C . ASP A 1 83 ? 2.962 -0.047 15.314 1.00 80.25 83 ASP A C 1
ATOM 596 O O . ASP A 1 83 ? 4.134 0.135 15.651 1.00 80.25 83 ASP A O 1
ATOM 600 N N . PRO A 1 84 ? 2.626 -0.985 14.408 1.00 78.38 84 PRO A N 1
ATOM 601 C CA . PRO A 1 84 ? 3.589 -1.920 13.822 1.00 78.38 84 PRO A CA 1
ATOM 602 C C . PRO A 1 84 ? 4.526 -1.269 12.792 1.00 78.38 84 PRO A C 1
ATOM 604 O O . PRO A 1 84 ? 5.461 -1.917 12.331 1.00 78.38 84 PRO A O 1
ATOM 607 N N . THR A 1 85 ? 4.268 -0.019 12.390 1.00 79.69 85 THR A N 1
ATOM 608 C CA . THR A 1 85 ? 5.088 0.714 11.411 1.00 79.69 85 THR A CA 1
ATOM 609 C C . THR A 1 85 ? 6.169 1.580 12.061 1.00 79.69 85 THR A C 1
ATOM 611 O O . THR A 1 85 ? 7.011 2.148 11.367 1.00 79.69 85 THR A O 1
ATOM 614 N N . GLN A 1 86 ? 6.167 1.671 13.394 1.00 75.81 86 GLN A N 1
ATOM 615 C CA . GLN A 1 86 ? 7.207 2.337 14.174 1.00 75.81 86 GLN A CA 1
ATOM 616 C C . GLN A 1 86 ? 8.363 1.358 14.459 1.00 75.81 86 GLN A C 1
ATOM 618 O O . GLN A 1 86 ? 8.116 0.170 14.683 1.00 75.81 86 GLN A O 1
ATOM 623 N N . PRO A 1 87 ? 9.626 1.824 14.504 1.00 58.59 87 PRO A N 1
ATOM 624 C CA . PRO A 1 87 ? 10.717 1.010 15.027 1.00 58.59 87 PRO A CA 1
ATOM 625 C C . PRO A 1 87 ? 10.425 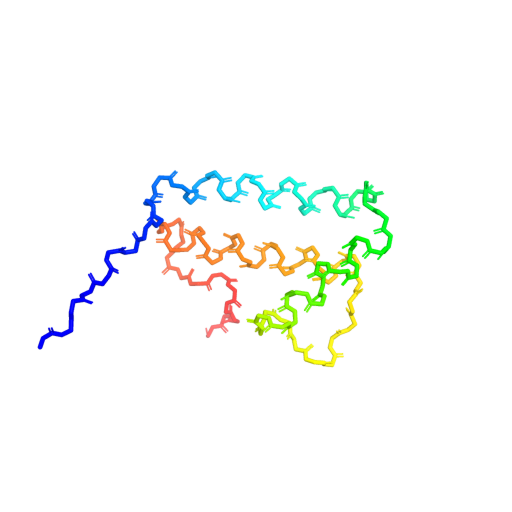0.602 16.483 1.00 58.59 87 PRO A C 1
ATOM 627 O O . PRO A 1 87 ? 9.836 1.401 17.219 1.00 58.59 87 PRO A O 1
ATOM 630 N N . PRO A 1 88 ? 10.847 -0.598 16.930 1.00 55.66 88 PRO A N 1
ATOM 631 C CA . PRO A 1 88 ? 10.741 -0.965 18.337 1.00 55.66 88 PRO A CA 1
ATOM 632 C C . PRO A 1 88 ? 11.514 0.053 19.185 1.00 55.66 88 PRO A C 1
ATOM 634 O O . PRO A 1 88 ? 12.669 0.358 18.878 1.00 55.66 88 PRO A O 1
ATOM 637 N N . GLN A 1 89 ? 10.851 0.600 20.208 1.00 50.41 89 GLN A N 1
ATOM 638 C CA . GLN A 1 89 ? 11.487 1.465 21.206 1.00 50.41 89 GLN A CA 1
ATOM 639 C C . GLN A 1 89 ? 12.277 0.655 22.230 1.00 50.41 89 GLN A C 1
ATOM 641 O O . GLN A 1 89 ? 11.804 -0.444 22.603 1.00 50.41 89 GLN A O 1
#